Protein AF-A0A958FEN4-F1 (afdb_monomer_lite)

Sequence (57 aa):
NVQATIRSQSLLLPAPNTCMLNANSLMFRSTGTGKFVTMFYGILDTETHRLAYCNAG

Radius of gyration: 12.1 Å; chains: 1; bounding box: 29×16×34 Å

Foldseek 3Di:
DLVVLLVVLVVVPVAQVS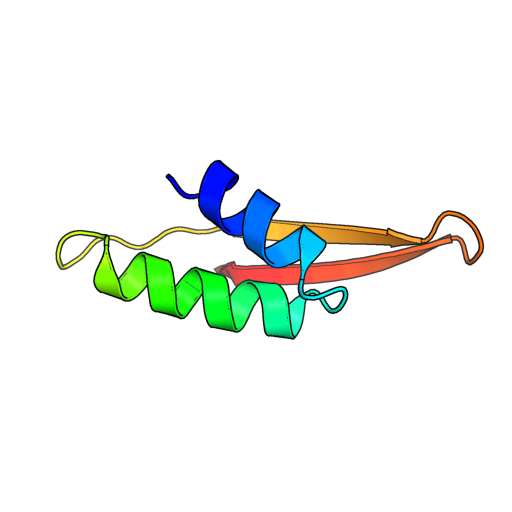SVVVSVVVCVVVPDPPDDDWDKDWDQDPVVRDIHIDGRD

pLDDT: mean 83.99, std 6.43, range [64.12, 94.75]

Structure (mmCIF, N/CA/C/O backbone):
data_AF-A0A958FEN4-F1
#
_entry.id   AF-A0A958FEN4-F1
#
loop_
_atom_site.group_PDB
_atom_site.id
_atom_site.type_symbol
_atom_site.label_atom_id
_atom_site.label_alt_id
_atom_site.label_comp_id
_atom_site.label_asym_id
_atom_site.label_entity_id
_atom_site.label_seq_id
_atom_site.pdbx_PDB_ins_code
_atom_site.Cartn_x
_atom_site.Cartn_y
_atom_site.Cartn_z
_atom_site.occupancy
_atom_site.B_iso_or_equiv
_atom_site.auth_seq_id
_atom_site.auth_comp_id
_atom_site.auth_asym_id
_atom_site.auth_atom_id
_atom_site.pdbx_PDB_model_num
ATOM 1 N N . ASN A 1 1 ? -4.067 12.127 10.134 1.00 64.12 1 ASN A N 1
ATOM 2 C CA . ASN A 1 1 ? -3.334 10.884 10.468 1.00 64.12 1 ASN A CA 1
ATOM 3 C C . ASN A 1 1 ? -3.107 9.946 9.295 1.00 64.12 1 ASN A C 1
ATOM 5 O O . ASN A 1 1 ? -1.968 9.544 9.125 1.00 64.12 1 ASN A O 1
ATOM 9 N N . VAL A 1 2 ? -4.105 9.646 8.458 1.00 72.00 2 VAL A N 1
ATOM 10 C CA . VAL A 1 2 ? -3.978 8.659 7.360 1.00 72.00 2 VAL A CA 1
ATOM 11 C C . VAL A 1 2 ? -2.779 8.919 6.429 1.00 72.00 2 VAL A C 1
ATOM 13 O O . VAL A 1 2 ? -1.963 8.028 6.222 1.00 72.00 2 VAL A O 1
ATOM 16 N N . GLN A 1 3 ? -2.597 10.154 5.947 1.00 76.19 3 GLN A N 1
ATOM 17 C CA . GLN A 1 3 ? -1.457 10.512 5.085 1.00 76.19 3 GLN A CA 1
ATOM 18 C C . GLN A 1 3 ? -0.085 10.279 5.741 1.00 76.19 3 GLN A C 1
ATOM 20 O O . GLN A 1 3 ? 0.833 9.801 5.079 1.00 76.19 3 GLN A O 1
ATOM 25 N N . ALA A 1 4 ? 0.063 10.595 7.032 1.00 78.31 4 ALA A N 1
ATOM 26 C CA . ALA A 1 4 ? 1.323 10.409 7.752 1.00 78.31 4 ALA A CA 1
ATOM 27 C C . ALA A 1 4 ? 1.642 8.918 7.951 1.00 78.31 4 ALA A C 1
ATOM 29 O O . ALA A 1 4 ? 2.786 8.508 7.771 1.00 78.31 4 ALA A O 1
ATOM 30 N N . THR A 1 5 ? 0.623 8.103 8.251 1.00 79.69 5 THR A N 1
ATOM 31 C CA . THR A 1 5 ? 0.737 6.641 8.331 1.00 79.69 5 THR A CA 1
ATOM 32 C C . THR A 1 5 ? 1.143 6.037 6.990 1.00 79.69 5 THR A C 1
ATOM 34 O O . THR A 1 5 ? 2.054 5.224 6.941 1.00 79.69 5 THR A O 1
ATOM 37 N N . ILE A 1 6 ? 0.519 6.449 5.886 1.00 81.25 6 ILE A N 1
ATOM 38 C CA . ILE A 1 6 ? 0.851 5.899 4.565 1.00 81.25 6 ILE A CA 1
ATOM 39 C C . ILE A 1 6 ? 2.254 6.315 4.131 1.00 81.25 6 ILE A C 1
ATOM 41 O O . ILE A 1 6 ? 2.994 5.486 3.616 1.00 81.25 6 ILE A O 1
ATOM 45 N N . ARG A 1 7 ? 2.655 7.564 4.392 1.00 81.94 7 ARG A N 1
ATOM 46 C CA . ARG A 1 7 ? 4.004 8.046 4.074 1.00 81.94 7 ARG A CA 1
ATOM 47 C C . ARG A 1 7 ? 5.093 7.262 4.810 1.00 81.94 7 ARG A C 1
ATOM 49 O O . ARG A 1 7 ? 6.145 7.010 4.234 1.00 81.94 7 ARG A O 1
ATOM 56 N N . SER A 1 8 ? 4.871 6.882 6.070 1.00 77.25 8 SER A N 1
ATOM 57 C CA . SER A 1 8 ? 5.841 6.055 6.797 1.00 77.25 8 SER A CA 1
ATOM 58 C C . SER A 1 8 ? 5.853 4.611 6.292 1.00 77.25 8 SER A C 1
ATOM 60 O O . SER A 1 8 ? 6.927 4.043 6.112 1.00 77.25 8 SER A O 1
ATOM 62 N N . GLN A 1 9 ? 4.685 4.035 5.993 1.00 78.06 9 GLN A N 1
ATOM 63 C CA . GLN A 1 9 ? 4.587 2.675 5.457 1.00 78.06 9 GLN A CA 1
ATOM 64 C C . GLN A 1 9 ? 5.187 2.560 4.048 1.00 78.06 9 GLN A C 1
ATOM 66 O O . GLN A 1 9 ? 5.894 1.595 3.778 1.00 78.06 9 GLN A O 1
ATOM 71 N N . SER A 1 10 ? 5.008 3.562 3.181 1.00 77.12 10 SER A N 1
ATOM 72 C CA . SER A 1 10 ? 5.554 3.556 1.816 1.00 77.12 10 SER A CA 1
ATOM 73 C C . SER A 1 10 ? 7.082 3.596 1.762 1.00 77.12 10 SER A C 1
ATOM 75 O O . SER A 1 10 ? 7.667 3.178 0.771 1.00 77.12 10 SER A O 1
ATOM 77 N N . LEU A 1 11 ? 7.736 4.114 2.808 1.00 78.44 11 LEU A N 1
ATOM 78 C CA . LEU A 1 11 ? 9.200 4.122 2.919 1.00 78.44 11 LEU A CA 1
ATOM 79 C C . LEU A 1 11 ? 9.765 2.757 3.335 1.00 78.44 11 LEU A C 1
ATOM 81 O O . LEU A 1 11 ? 10.918 2.461 3.043 1.00 78.44 11 LEU A O 1
ATOM 85 N N . LEU A 1 12 ? 8.969 1.946 4.033 1.00 74.06 12 LEU A N 1
ATOM 86 C CA . LEU A 1 12 ? 9.389 0.663 4.602 1.00 74.06 12 LEU A CA 1
ATOM 87 C C . LEU A 1 12 ? 8.930 -0.532 3.760 1.00 74.06 12 LEU A C 1
ATOM 89 O O . LEU A 1 12 ? 9.550 -1.592 3.805 1.00 74.06 12 LEU A O 1
ATOM 93 N N . LEU A 1 13 ? 7.825 -0.380 3.026 1.00 73.31 13 LEU A N 1
ATOM 94 C CA . LEU A 1 13 ? 7.135 -1.463 2.337 1.00 73.31 13 LEU A CA 1
ATOM 95 C C . LEU A 1 13 ? 6.828 -1.047 0.895 1.00 73.31 13 LEU A C 1
ATOM 97 O O . LEU A 1 13 ? 5.874 -0.303 0.661 1.00 73.31 13 LEU A O 1
ATOM 101 N N . PRO A 1 14 ? 7.597 -1.547 -0.085 1.00 72.12 14 PRO A N 1
ATOM 102 C CA . PRO A 1 14 ? 7.444 -1.145 -1.481 1.00 72.12 14 PRO A CA 1
ATOM 103 C C . PRO A 1 14 ? 6.216 -1.769 -2.155 1.00 72.12 14 PRO A C 1
ATOM 105 O O . PRO A 1 14 ? 5.810 -1.325 -3.223 1.00 72.12 14 PRO A O 1
ATOM 108 N N . ALA A 1 15 ? 5.613 -2.804 -1.563 1.00 84.25 15 ALA A N 1
ATOM 109 C CA . ALA A 1 15 ? 4.442 -3.459 -2.129 1.00 84.25 15 ALA A CA 1
ATOM 110 C C . ALA A 1 15 ? 3.138 -2.792 -1.631 1.00 84.25 15 ALA A C 1
ATOM 112 O O . ALA A 1 15 ? 2.931 -2.695 -0.413 1.00 84.25 15 ALA A O 1
ATOM 113 N N . PRO A 1 16 ? 2.221 -2.374 -2.533 1.00 84.31 16 PRO A N 1
ATOM 114 C CA . PRO A 1 16 ? 0.980 -1.691 -2.156 1.00 84.31 16 PRO A CA 1
ATOM 115 C C . PRO A 1 16 ? 0.090 -2.470 -1.183 1.00 84.31 16 PRO A C 1
ATOM 117 O O . PRO A 1 16 ? -0.520 -1.875 -0.296 1.00 84.31 16 PRO A O 1
ATOM 120 N N . ASN A 1 17 ? 0.034 -3.796 -1.323 1.00 84.62 17 ASN A N 1
ATOM 121 C CA . ASN A 1 17 ? -0.757 -4.679 -0.465 1.00 84.62 17 ASN A CA 1
ATOM 122 C C . ASN A 1 17 ? -0.251 -4.687 0.987 1.00 84.62 17 ASN A C 1
ATOM 124 O O . ASN A 1 17 ? -1.041 -4.537 1.916 1.00 84.62 17 ASN A O 1
ATOM 128 N N . THR A 1 18 ? 1.060 -4.821 1.193 1.00 84.12 18 THR A N 1
ATOM 129 C CA . THR A 1 18 ? 1.670 -4.865 2.527 1.00 84.12 18 THR A CA 1
ATOM 130 C C . THR A 1 18 ? 1.578 -3.504 3.209 1.00 84.12 18 THR A C 1
ATOM 132 O O . THR A 1 18 ? 1.272 -3.426 4.399 1.00 84.12 18 THR A O 1
ATOM 135 N N . CYS A 1 19 ? 1.767 -2.427 2.440 1.00 86.00 19 CYS A N 1
ATOM 136 C CA . CYS A 1 19 ? 1.565 -1.057 2.905 1.00 86.00 19 CYS A CA 1
ATOM 137 C C . CYS A 1 19 ? 0.122 -0.855 3.407 1.00 86.00 19 CYS A C 1
ATOM 139 O O . CYS A 1 19 ? -0.085 -0.381 4.527 1.00 86.00 19 CYS A O 1
ATOM 141 N N . MET A 1 20 ? -0.877 -1.311 2.639 1.00 87.25 20 MET A N 1
ATOM 142 C CA . MET A 1 20 ? -2.285 -1.189 3.027 1.00 87.25 20 MET A CA 1
ATOM 143 C C . MET A 1 20 ? -2.694 -2.057 4.214 1.00 87.25 20 MET A C 1
ATOM 145 O O . MET A 1 20 ? -3.418 -1.579 5.086 1.00 87.25 20 MET A O 1
ATOM 149 N N . LEU A 1 21 ? -2.215 -3.299 4.303 1.00 86.88 21 LEU A N 1
ATOM 150 C CA . LEU A 1 21 ? -2.509 -4.181 5.440 1.00 86.88 21 LEU A CA 1
ATOM 151 C C . LEU A 1 21 ? -2.042 -3.576 6.772 1.00 86.88 21 LEU A C 1
ATOM 153 O O . LEU A 1 21 ? -2.780 -3.579 7.766 1.00 86.88 21 LEU A O 1
ATOM 157 N N . ASN A 1 22 ? -0.838 -3.003 6.786 1.00 85.62 22 ASN A N 1
ATOM 158 C CA . ASN A 1 22 ? -0.292 -2.360 7.978 1.00 85.62 22 ASN A CA 1
ATOM 159 C C . ASN A 1 22 ? -0.980 -1.031 8.285 1.00 85.62 22 ASN A C 1
ATOM 161 O O . ASN A 1 22 ? -1.311 -0.763 9.444 1.00 85.62 22 ASN A O 1
ATOM 165 N N . ALA A 1 23 ? -1.254 -0.220 7.261 1.00 85.56 23 ALA A N 1
ATOM 166 C CA . ALA A 1 23 ? -1.981 1.029 7.431 1.00 85.56 23 ALA A CA 1
ATOM 167 C C . ALA A 1 23 ? -3.392 0.793 7.993 1.00 85.56 23 ALA A C 1
ATOM 169 O O . ALA A 1 23 ? -3.781 1.470 8.943 1.00 85.56 23 ALA A O 1
ATOM 170 N N . ASN A 1 24 ? -4.120 -0.207 7.486 1.00 87.50 24 ASN A N 1
ATOM 171 C CA . ASN A 1 24 ? -5.438 -0.587 7.993 1.00 87.50 24 ASN A CA 1
ATOM 172 C C . ASN A 1 24 ? -5.376 -1.045 9.458 1.00 87.50 24 ASN A C 1
ATOM 174 O O . ASN A 1 24 ? -6.165 -0.596 10.284 1.00 87.50 24 ASN A O 1
ATOM 178 N N . SER A 1 25 ? -4.387 -1.869 9.814 1.00 86.94 25 SER A N 1
ATOM 179 C CA . SER A 1 25 ? -4.194 -2.323 11.199 1.00 86.94 25 SER A CA 1
ATOM 180 C C . SER A 1 25 ? -3.928 -1.163 12.165 1.00 86.94 25 SER A C 1
ATOM 182 O O . SER A 1 25 ? -4.438 -1.148 13.288 1.00 86.94 25 SER A O 1
ATOM 184 N N . LEU A 1 26 ? -3.145 -0.167 11.738 1.00 84.50 26 LEU A N 1
ATOM 185 C CA . LEU A 1 26 ? -2.840 1.011 12.548 1.00 84.50 26 LEU A CA 1
ATOM 186 C C . LEU A 1 26 ? -4.039 1.963 12.640 1.00 84.50 26 LEU A C 1
ATOM 188 O O . LEU A 1 26 ? -4.322 2.497 13.714 1.00 84.50 26 LEU A O 1
ATOM 192 N N . MET A 1 27 ? -4.782 2.139 11.546 1.00 84.25 27 MET A N 1
ATOM 193 C CA . MET A 1 27 ? -6.020 2.918 11.523 1.00 84.25 27 MET A CA 1
ATOM 194 C C . MET A 1 27 ? 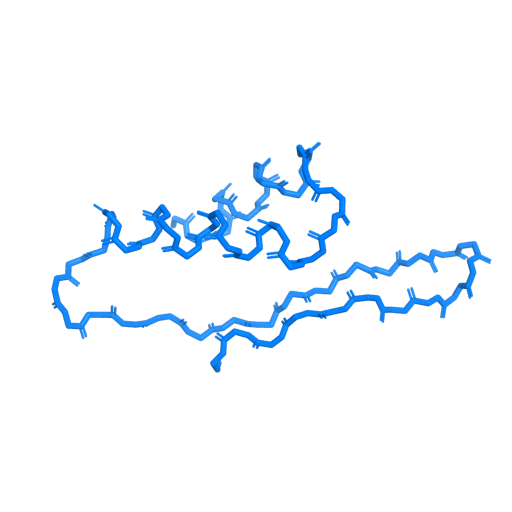-7.093 2.284 12.408 1.00 84.25 27 MET A C 1
ATOM 196 O O . MET A 1 27 ? -7.664 2.983 13.238 1.00 84.25 27 MET A O 1
ATOM 200 N N . PHE A 1 28 ? -7.298 0.970 12.336 1.00 83.69 28 PHE A N 1
ATOM 201 C CA . PHE A 1 28 ? -8.234 0.258 13.208 1.00 83.69 28 PHE A CA 1
ATOM 202 C C . PHE A 1 28 ? -7.945 0.502 14.697 1.00 83.69 28 PHE A C 1
ATOM 204 O O . PHE A 1 28 ? -8.861 0.710 15.485 1.00 83.69 28 PHE A O 1
ATOM 211 N N . ARG A 1 29 ? -6.664 0.550 15.083 1.00 84.38 29 ARG A N 1
ATOM 212 C CA . ARG A 1 29 ? -6.247 0.807 16.473 1.00 84.38 29 ARG A CA 1
ATOM 213 C C . ARG A 1 29 ? -6.335 2.274 16.898 1.00 84.38 29 ARG A C 1
ATOM 215 O O . ARG A 1 29 ? -6.345 2.545 18.093 1.00 84.38 29 ARG A O 1
ATOM 222 N N . SER A 1 30 ? -6.337 3.212 15.953 1.00 78.81 30 SER A N 1
ATOM 223 C CA . SER A 1 30 ? -6.237 4.657 16.227 1.00 78.81 30 SER A CA 1
ATOM 224 C C . SER A 1 30 ? -7.495 5.452 15.876 1.00 78.81 30 SER A C 1
ATOM 226 O O . SER A 1 30 ? -7.558 6.651 16.154 1.00 78.81 30 SER A O 1
ATOM 228 N N . THR A 1 31 ? -8.503 4.808 15.288 1.00 80.44 31 THR A N 1
ATOM 229 C CA . THR A 1 31 ? -9.756 5.449 14.885 1.00 80.44 31 THR A CA 1
ATOM 230 C C . THR A 1 31 ? -10.883 5.011 15.818 1.00 80.44 31 THR A C 1
ATOM 232 O O . THR A 1 31 ? -10.966 3.848 16.200 1.00 80.44 31 THR A O 1
ATOM 235 N N . GLY A 1 32 ? -11.747 5.951 16.213 1.00 79.19 32 GLY A N 1
ATOM 236 C CA . GLY A 1 32 ? -12.899 5.649 17.065 1.00 79.19 32 GLY A CA 1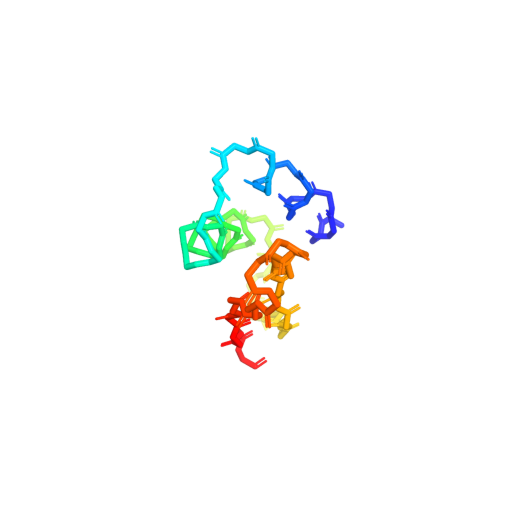
ATOM 237 C C . GLY A 1 32 ? -13.848 4.632 16.426 1.00 79.19 32 GLY A C 1
ATOM 238 O O . GLY A 1 32 ? -13.971 4.569 15.201 1.00 79.19 32 GLY A O 1
ATOM 239 N N . THR A 1 33 ? -14.529 3.855 17.266 1.00 79.38 33 THR A N 1
ATOM 240 C CA . THR A 1 33 ? -15.467 2.800 16.866 1.00 79.38 33 THR A CA 1
ATOM 241 C C . THR A 1 33 ? -16.496 3.316 15.854 1.00 79.38 33 THR A C 1
ATOM 243 O O . THR A 1 33 ? -17.043 4.405 16.019 1.00 79.38 33 THR A O 1
ATOM 246 N N . GLY A 1 34 ? -16.758 2.542 14.796 1.00 79.94 34 GLY A N 1
ATOM 247 C CA . GLY A 1 34 ? -17.731 2.893 13.751 1.00 79.94 34 GLY A CA 1
ATOM 248 C C . GLY A 1 34 ? -17.217 3.840 12.661 1.00 79.94 34 GLY A C 1
ATOM 24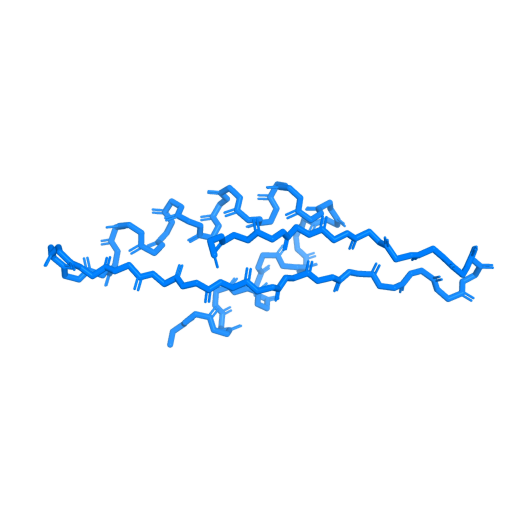9 O O . GLY A 1 34 ? -17.990 4.227 11.788 1.00 79.94 34 GLY A O 1
ATOM 250 N N . LYS A 1 35 ? -15.931 4.213 12.677 1.00 79.88 35 LYS A N 1
ATOM 251 C CA . LYS A 1 35 ? -15.305 4.968 11.585 1.00 79.88 35 LYS A CA 1
ATOM 252 C C . LYS A 1 35 ? -14.580 4.034 10.623 1.00 79.88 35 LYS A C 1
ATOM 254 O O . LYS A 1 35 ? -13.790 3.192 11.041 1.00 79.88 35 LYS A O 1
ATOM 259 N N . PHE A 1 36 ? -14.805 4.259 9.335 1.00 81.00 36 PHE A N 1
ATOM 260 C CA . PHE A 1 36 ? -14.117 3.591 8.236 1.00 81.00 36 PHE A CA 1
ATOM 261 C C . PHE A 1 36 ? -13.492 4.648 7.328 1.00 81.00 36 PHE A C 1
ATOM 263 O O . PHE A 1 36 ? -13.979 5.778 7.254 1.00 81.00 36 PHE A O 1
ATOM 270 N N . VAL A 1 37 ? -12.397 4.290 6.668 1.00 82.62 37 VAL A N 1
ATOM 271 C CA . VAL A 1 37 ? -11.690 5.157 5.724 1.00 82.62 37 VAL A CA 1
ATOM 272 C C . VAL A 1 37 ? -11.591 4.412 4.405 1.00 82.62 37 VAL A C 1
ATOM 274 O O . VAL A 1 37 ? -11.143 3.269 4.390 1.00 82.62 37 VAL A O 1
ATOM 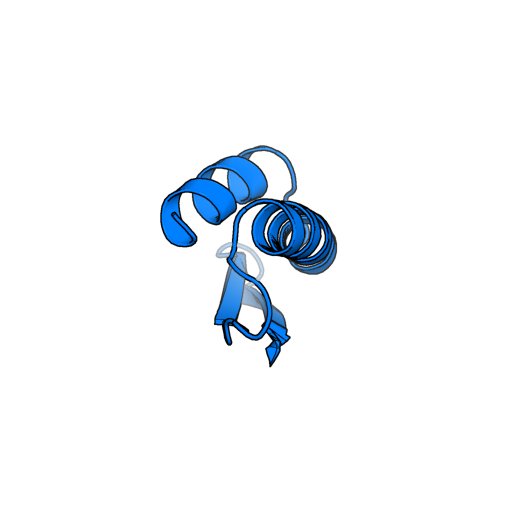277 N N . THR A 1 38 ? -12.001 5.072 3.327 1.00 87.25 38 THR A N 1
ATOM 278 C CA . THR A 1 38 ? -11.800 4.624 1.948 1.00 87.25 38 THR A CA 1
ATOM 279 C C . THR A 1 38 ? -10.526 5.248 1.395 1.00 87.25 38 THR A C 1
ATOM 281 O O . THR A 1 38 ? -10.226 6.417 1.668 1.00 87.25 38 THR A O 1
ATOM 284 N N . MET A 1 39 ? -9.725 4.475 0.660 1.00 84.69 39 MET A N 1
ATOM 285 C CA . MET A 1 39 ? -8.466 4.981 0.116 1.00 84.69 39 MET A CA 1
ATOM 286 C C . MET A 1 39 ? -8.020 4.258 -1.154 1.00 84.69 39 MET A C 1
ATOM 288 O O . MET A 1 39 ? -7.928 3.036 -1.209 1.00 84.69 39 MET A O 1
ATOM 292 N N . PHE A 1 40 ? -7.590 5.050 -2.135 1.00 89.19 40 PHE A N 1
ATOM 293 C CA . PHE A 1 40 ? -6.808 4.582 -3.271 1.00 89.19 40 PHE A CA 1
ATOM 294 C C . PHE A 1 40 ? -5.312 4.805 -3.016 1.00 89.19 40 PHE A C 1
ATOM 296 O O . PHE A 1 40 ? -4.895 5.910 -2.658 1.00 89.19 40 PHE A O 1
ATOM 303 N N . TYR A 1 41 ? -4.496 3.771 -3.222 1.00 89.00 41 TYR A N 1
ATOM 304 C CA . TYR A 1 41 ? -3.039 3.861 -3.140 1.00 89.00 41 TYR A CA 1
ATOM 305 C C . TYR A 1 41 ? -2.388 3.225 -4.360 1.00 89.00 41 TYR A C 1
ATOM 307 O O . TYR A 1 41 ? -2.707 2.093 -4.713 1.00 89.00 41 TYR A O 1
ATOM 315 N N . GLY A 1 42 ? -1.457 3.943 -4.985 1.00 90.38 42 GLY A N 1
ATOM 316 C CA . GLY A 1 42 ? -0.740 3.489 -6.168 1.00 90.38 42 GLY A CA 1
ATOM 317 C C . GLY A 1 42 ? 0.737 3.852 -6.109 1.00 90.38 42 GLY A C 1
ATOM 318 O O . GLY A 1 42 ? 1.107 4.903 -5.586 1.00 90.38 42 GLY A O 1
ATOM 319 N N . ILE A 1 43 ? 1.566 2.977 -6.665 1.00 90.44 43 ILE A N 1
ATOM 320 C CA . ILE A 1 43 ? 2.995 3.168 -6.889 1.00 90.44 43 ILE A CA 1
ATOM 321 C C . ILE A 1 43 ? 3.223 3.059 -8.393 1.00 90.44 43 ILE A C 1
ATOM 323 O O . ILE A 1 43 ? 2.933 2.024 -8.999 1.00 90.44 43 ILE A O 1
ATOM 327 N N . LEU A 1 44 ? 3.710 4.145 -8.988 1.00 91.88 44 LEU A N 1
ATOM 328 C CA . LEU A 1 44 ? 4.107 4.186 -10.388 1.00 91.88 44 LEU A CA 1
ATOM 329 C C . LEU A 1 44 ? 5.596 3.856 -10.489 1.00 91.88 44 LEU A C 1
ATOM 331 O O . LEU A 1 44 ? 6.431 4.616 -10.005 1.00 91.88 44 LEU A O 1
ATOM 335 N N . ASP A 1 45 ? 5.907 2.744 -11.142 1.00 89.44 45 ASP A N 1
ATOM 336 C CA . ASP A 1 45 ? 7.251 2.440 -11.613 1.00 89.44 45 ASP A CA 1
ATOM 337 C C . ASP A 1 45 ? 7.480 3.180 -12.939 1.00 89.44 45 ASP A C 1
ATOM 339 O O . ASP A 1 45 ? 6.834 2.894 -13.951 1.00 89.44 45 ASP A O 1
ATOM 343 N N . THR A 1 46 ? 8.374 4.170 -12.918 1.00 91.94 46 THR A N 1
ATOM 344 C CA . THR A 1 46 ? 8.689 5.012 -14.078 1.00 91.94 46 THR A CA 1
ATOM 345 C C . THR A 1 46 ? 9.636 4.351 -15.073 1.00 91.94 46 THR A C 1
ATOM 347 O O . THR A 1 46 ? 9.727 4.829 -16.197 1.00 91.94 46 THR A O 1
ATOM 350 N N . GLU A 1 47 ? 10.330 3.277 -14.689 1.00 94.25 47 GLU A N 1
ATOM 351 C CA . GLU A 1 47 ? 11.212 2.526 -15.589 1.00 94.25 47 GLU A CA 1
ATOM 352 C C . GLU A 1 47 ? 10.407 1.524 -16.417 1.00 94.25 47 GLU A C 1
ATOM 354 O O . GLU A 1 47 ? 10.581 1.425 -17.631 1.00 94.25 47 GLU A O 1
ATOM 359 N N . THR A 1 48 ? 9.485 0.798 -15.776 1.00 94.75 48 THR A N 1
ATOM 360 C CA . THR A 1 48 ? 8.656 -0.213 -16.456 1.00 94.75 48 THR A CA 1
ATOM 361 C C . THR A 1 48 ? 7.288 0.303 -16.904 1.00 94.75 48 THR A C 1
ATOM 363 O O . THR A 1 48 ? 6.534 -0.439 -17.539 1.00 94.75 48 THR A O 1
ATOM 366 N N . HIS A 1 49 ? 6.957 1.560 -16.584 1.00 93.56 49 HIS A N 1
ATOM 367 C CA . HIS A 1 49 ? 5.654 2.191 -16.825 1.00 93.56 49 HIS A CA 1
ATOM 368 C C . HIS A 1 49 ? 4.472 1.407 -16.231 1.00 93.56 49 HIS A C 1
AT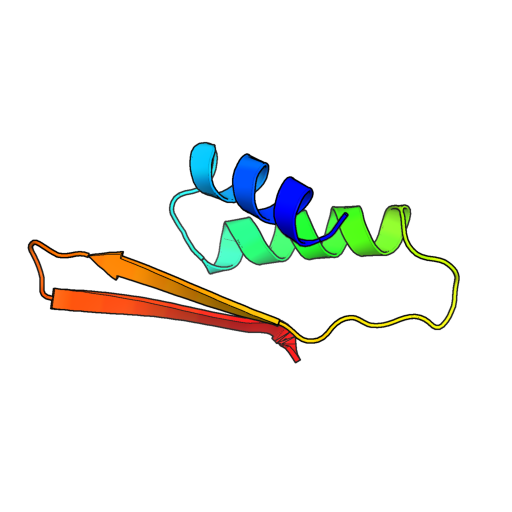OM 370 O O . HIS A 1 49 ? 3.360 1.415 -16.767 1.00 93.56 49 HIS A O 1
ATOM 376 N N . ARG A 1 50 ? 4.700 0.713 -15.112 1.00 94.69 50 ARG A N 1
ATOM 377 C CA . ARG A 1 50 ? 3.681 -0.087 -14.427 1.00 94.69 50 ARG A CA 1
ATOM 378 C C . ARG A 1 50 ? 3.128 0.651 -13.217 1.00 94.69 50 ARG A C 1
ATOM 380 O O . ARG A 1 50 ? 3.876 1.152 -12.384 1.00 94.69 50 ARG A O 1
ATOM 387 N N . LEU A 1 51 ? 1.804 0.655 -13.085 1.00 91.62 51 LEU A N 1
ATOM 388 C CA . LEU A 1 51 ? 1.112 1.140 -11.894 1.00 91.62 51 LEU A CA 1
ATOM 389 C C . LEU A 1 51 ? 0.674 -0.051 -11.037 1.00 91.62 51 LEU A C 1
ATOM 391 O O . LEU A 1 51 ? -0.263 -0.766 -11.393 1.00 91.62 51 LEU A O 1
ATOM 395 N N . ALA A 1 52 ? 1.328 -0.248 -9.896 1.00 92.12 52 ALA A N 1
ATOM 396 C CA . ALA A 1 52 ? 0.873 -1.186 -8.877 1.00 92.12 52 ALA A CA 1
ATOM 397 C C . ALA A 1 52 ? -0.050 -0.443 -7.909 1.00 92.12 52 ALA A C 1
ATOM 399 O O . ALA A 1 52 ? 0.343 0.579 -7.353 1.00 92.12 52 ALA A O 1
ATOM 400 N N . TYR A 1 53 ? -1.271 -0.929 -7.692 1.00 92.06 53 TYR A N 1
ATOM 401 C CA . TYR A 1 53 ? -2.247 -0.219 -6.866 1.00 92.06 53 TYR A CA 1
ATOM 402 C C . TYR A 1 53 ? -3.029 -1.144 -5.934 1.00 92.06 53 TYR A C 1
ATOM 404 O O . TYR A 1 53 ? -3.100 -2.356 -6.129 1.00 92.06 53 TYR A O 1
ATOM 412 N N . CYS A 1 54 ? -3.619 -0.543 -4.907 1.00 90.31 54 CYS A N 1
ATOM 413 C CA . CYS A 1 54 ? -4.573 -1.158 -4.005 1.00 90.31 54 CYS A CA 1
ATOM 414 C C . CYS A 1 54 ? -5.755 -0.201 -3.827 1.00 90.31 54 CYS A C 1
ATOM 416 O O . CYS A 1 54 ? -5.567 0.980 -3.524 1.00 90.31 54 CYS A O 1
ATOM 418 N N . ASN A 1 55 ? -6.964 -0.723 -4.032 1.00 89.31 55 ASN A N 1
ATOM 419 C CA . ASN A 1 55 ? -8.199 -0.021 -3.717 1.00 89.31 55 ASN A CA 1
ATOM 420 C C . ASN A 1 55 ? -8.724 -0.541 -2.374 1.00 89.31 55 ASN A C 1
ATOM 422 O O . ASN A 1 55 ? -9.120 -1.702 -2.274 1.00 89.31 55 ASN A O 1
ATOM 426 N N . ALA A 1 56 ? -8.663 0.295 -1.342 1.00 85.44 56 ALA A N 1
ATOM 427 C CA . ALA A 1 56 ? -9.054 -0.037 0.019 1.00 85.44 56 ALA A CA 1
ATOM 428 C C . ALA A 1 56 ? -10.396 0.627 0.352 1.00 85.44 56 ALA A C 1
ATOM 430 O O . ALA A 1 56 ? -10.436 1.597 1.110 1.00 85.44 56 ALA A O 1
ATOM 431 N N . GLY A 1 57 ? -11.467 0.059 -0.217 1.00 80.06 57 GLY A N 1
ATOM 432 C CA . GLY A 1 57 ? -12.856 0.479 0.000 1.00 80.06 57 GLY A CA 1
ATOM 433 C C . GLY A 1 57 ? -13.259 1.677 -0.836 1.00 80.06 57 GLY A C 1
ATOM 434 O O . GLY A 1 57 ? -12.549 2.699 -0.762 1.00 80.06 57 GLY A O 1
#

Secondary structure (DSSP, 8-state):
-HHHHHHHHHHH--SHHHHHHHHHHHHHHHS-TT----EEEEEEETTTTEEEEEEE-